Protein AF-A0A2M7RR89-F1 (afdb_monomer)

Solvent-accessible surface area (backbone atoms only — not comparable to full-atom values): 8177 Å² total; per-residue (Å²): 129,78,70,65,64,62,62,54,63,62,60,75,71,69,70,83,76,79,76,75,80,79,80,72,84,51,73,65,61,54,51,55,52,55,53,53,50,52,56,53,47,60,57,46,52,61,53,48,56,53,50,52,52,52,52,47,53,52,49,52,56,48,47,54,50,52,51,50,53,40,48,53,49,39,23,73,67,44,78,71,42,75,91,69,61,88,89,45,99,61,67,61,48,46,66,34,87,64,68,79,44,77,70,34,84,60,54,80,62,40,92,86,79,31,68,89,68,72,97,55,98,67,61,87,78,64,72,81,122

Structure (mmCIF, N/CA/C/O backbone):
data_AF-A0A2M7RR89-F1
#
_entry.id   AF-A0A2M7RR89-F1
#
loop_
_atom_site.group_PDB
_atom_site.id
_atom_site.type_symbol
_atom_site.label_atom_id
_atom_site.label_alt_id
_atom_site.label_comp_id
_atom_site.label_asym_id
_atom_site.label_entity_id
_atom_site.label_seq_id
_atom_site.pdbx_PDB_ins_cod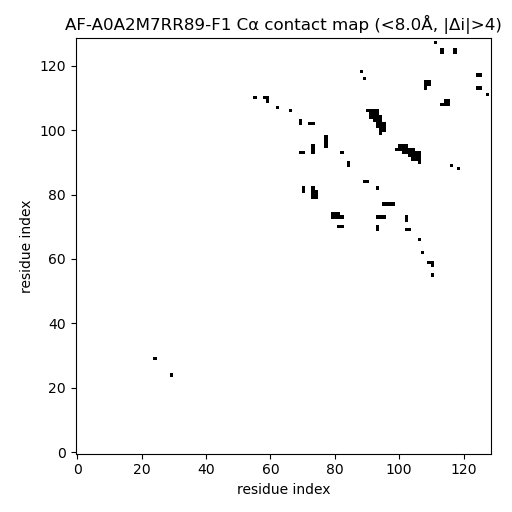e
_atom_site.Cartn_x
_atom_site.Cartn_y
_atom_site.Cartn_z
_atom_site.occupancy
_atom_site.B_iso_or_equiv
_atom_site.auth_seq_id
_atom_site.auth_comp_id
_atom_site.auth_asym_id
_atom_site.auth_atom_id
_atom_site.pdbx_PDB_model_num
ATOM 1 N N . MET A 1 1 ? 10.518 26.503 90.218 1.00 56.28 1 MET A N 1
ATOM 2 C CA . MET A 1 1 ? 10.934 26.282 88.807 1.00 56.28 1 MET A CA 1
ATOM 3 C C . MET A 1 1 ? 10.164 25.190 88.039 1.00 56.28 1 MET A C 1
ATOM 5 O O . MET A 1 1 ? 10.273 25.157 86.823 1.00 56.28 1 MET A O 1
ATOM 9 N N . LYS A 1 2 ? 9.337 24.339 88.676 1.00 55.97 2 LYS A N 1
ATOM 10 C CA . LYS A 1 2 ? 8.604 23.225 88.021 1.00 55.97 2 LYS A CA 1
ATOM 11 C C . LYS A 1 2 ? 7.307 23.597 87.266 1.00 55.97 2 LYS A C 1
ATOM 13 O O . LYS A 1 2 ? 6.707 22.726 86.652 1.00 55.97 2 LYS A O 1
ATOM 18 N N . PHE A 1 3 ? 6.880 24.864 87.276 1.00 57.44 3 PHE A N 1
ATOM 19 C CA . PHE A 1 3 ? 5.581 25.273 86.712 1.00 57.44 3 PHE A CA 1
ATOM 20 C C . PHE A 1 3 ? 5.614 25.716 85.234 1.00 57.44 3 PHE A C 1
ATOM 22 O O . PHE A 1 3 ? 4.614 25.566 84.540 1.00 57.44 3 PHE A O 1
ATOM 29 N N . ILE A 1 4 ? 6.753 26.190 84.712 1.00 59.25 4 ILE A N 1
ATOM 30 C CA . ILE A 1 4 ? 6.869 26.662 83.313 1.00 59.25 4 ILE A CA 1
ATOM 31 C C . ILE A 1 4 ? 7.113 25.507 82.328 1.00 59.25 4 ILE A C 1
ATOM 33 O O . ILE A 1 4 ? 6.544 25.487 81.238 1.00 59.25 4 ILE A O 1
ATOM 37 N N . PHE A 1 5 ? 7.868 24.481 82.733 1.00 56.75 5 PHE A N 1
ATOM 38 C CA . PHE A 1 5 ? 8.165 23.322 81.880 1.00 56.75 5 PHE A CA 1
ATOM 39 C C . PHE A 1 5 ? 6.920 22.510 81.490 1.00 56.75 5 PHE A C 1
ATOM 41 O O . PHE A 1 5 ? 6.854 21.976 80.383 1.00 56.75 5 PHE A O 1
ATOM 48 N N . ASN A 1 6 ? 5.900 22.450 82.353 1.00 54.44 6 ASN A N 1
ATOM 49 C CA . ASN A 1 6 ? 4.709 21.643 82.073 1.00 54.44 6 ASN A CA 1
ATOM 50 C C . ASN A 1 6 ? 3.730 22.322 81.095 1.00 54.44 6 ASN A C 1
ATOM 52 O O . ASN A 1 6 ? 2.969 21.637 80.417 1.00 54.44 6 ASN A O 1
ATOM 56 N N . LYS A 1 7 ? 3.772 23.659 80.976 1.00 56.31 7 LYS A N 1
ATOM 57 C CA . LYS A 1 7 ? 2.953 24.427 80.018 1.00 56.31 7 LYS A CA 1
ATOM 58 C C . LYS A 1 7 ? 3.503 24.366 78.586 1.00 56.31 7 LYS A C 1
ATOM 60 O O . LYS A 1 7 ? 2.718 24.412 77.648 1.00 56.31 7 LYS A O 1
ATOM 65 N N . LEU A 1 8 ? 4.815 24.193 78.409 1.00 54.38 8 LEU A N 1
ATOM 66 C CA . LEU A 1 8 ? 5.445 24.035 77.087 1.00 54.38 8 LEU A CA 1
ATOM 67 C C . LEU A 1 8 ? 5.304 22.613 76.521 1.00 54.38 8 LEU A C 1
ATOM 69 O O . LEU A 1 8 ? 5.114 22.451 75.316 1.00 54.38 8 LEU A O 1
ATOM 73 N N . LYS A 1 9 ? 5.282 21.581 77.379 1.00 55.62 9 LYS A N 1
ATOM 74 C CA . LYS A 1 9 ? 5.011 20.190 76.960 1.00 55.62 9 LYS A CA 1
ATOM 75 C C . LYS A 1 9 ? 3.608 20.014 76.356 1.00 55.62 9 LYS A C 1
ATOM 77 O O . LYS A 1 9 ? 3.401 19.121 75.540 1.00 55.62 9 LYS A O 1
ATOM 82 N N . ALA A 1 10 ? 2.662 20.879 76.728 1.00 58.47 10 ALA A N 1
ATOM 83 C CA . ALA A 1 10 ? 1.290 20.854 76.226 1.00 58.47 10 ALA A CA 1
ATOM 84 C C . ALA A 1 10 ? 1.139 21.421 74.801 1.00 58.47 10 ALA A C 1
ATOM 86 O O . ALA A 1 10 ? 0.162 21.103 74.130 1.00 58.47 10 ALA A O 1
ATOM 87 N N . ILE A 1 11 ? 2.090 22.233 74.319 1.00 57.00 11 ILE A N 1
ATOM 88 C CA . ILE A 1 11 ? 1.978 22.907 73.012 1.00 57.00 11 ILE A CA 1
ATOM 89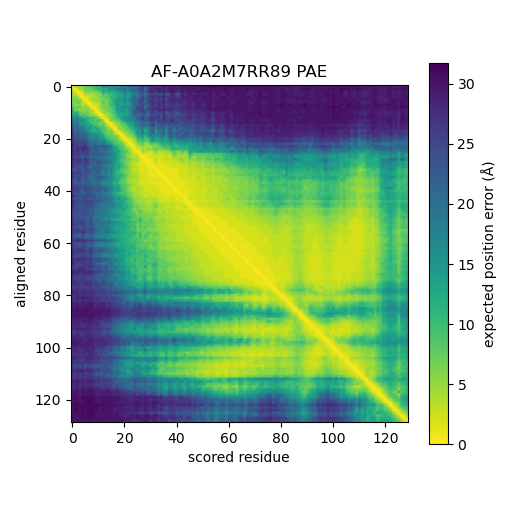 C C . ILE A 1 11 ? 2.625 22.080 71.888 1.00 57.00 11 ILE A C 1
ATOM 91 O O . ILE A 1 11 ? 2.133 22.090 70.764 1.00 57.00 11 ILE A O 1
ATOM 95 N N . ILE A 1 12 ? 3.663 21.289 72.183 1.00 58.44 12 ILE A N 1
ATOM 96 C CA . ILE A 1 12 ? 4.415 20.539 71.155 1.00 58.44 12 ILE A CA 1
ATOM 97 C C . ILE A 1 12 ? 3.644 19.310 70.622 1.00 58.44 12 ILE A C 1
ATOM 99 O O . ILE A 1 12 ? 3.930 18.839 69.527 1.00 58.44 12 ILE A O 1
ATOM 103 N N . HIS A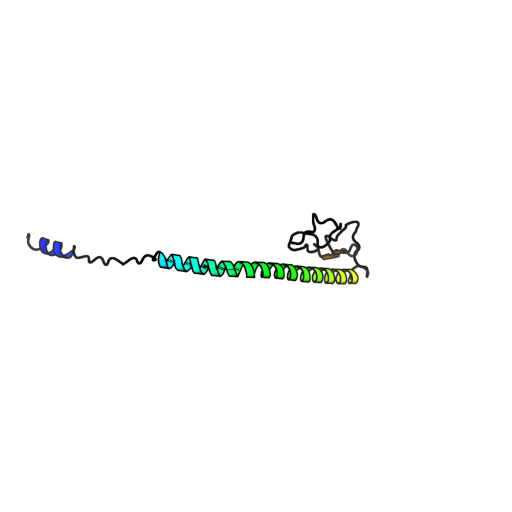 1 13 ? 2.616 18.818 71.324 1.00 57.94 13 HIS A N 1
ATOM 104 C CA . HIS A 1 13 ? 1.838 17.654 70.867 1.00 57.94 13 HIS A CA 1
ATOM 105 C C . HIS A 1 13 ? 0.589 17.978 70.035 1.00 57.94 13 HIS A C 1
ATOM 107 O O . HIS A 1 13 ? -0.044 17.057 69.524 1.00 57.94 13 HIS A O 1
ATOM 113 N N . SER A 1 14 ? 0.233 19.252 69.841 1.00 64.88 14 SER A N 1
ATOM 114 C CA . SER A 1 14 ? -0.948 19.614 69.039 1.00 64.88 14 SER A CA 1
ATOM 115 C C . SER A 1 14 ? -0.610 19.776 67.551 1.00 64.88 14 SER A C 1
ATOM 117 O O . SER A 1 14 ? -1.015 20.728 66.887 1.00 64.88 14 SER A O 1
ATOM 119 N N . GLY A 1 15 ? 0.165 18.838 67.004 1.00 62.56 15 GLY A N 1
ATOM 120 C CA . GLY A 1 15 ? 0.332 18.692 65.564 1.00 62.56 15 GLY A CA 1
ATOM 121 C C . GLY A 1 15 ? -0.910 18.023 64.982 1.00 62.56 15 GLY A C 1
ATOM 122 O O . GLY A 1 15 ? -0.959 16.799 64.881 1.00 62.56 15 GLY A O 1
ATOM 123 N N . LYS A 1 16 ? -1.931 18.803 64.602 1.00 63.62 16 LYS A N 1
ATOM 124 C CA . LYS A 1 16 ? -3.044 18.297 63.780 1.00 63.62 16 LYS A CA 1
ATOM 125 C C . LYS A 1 16 ? -2.490 17.870 62.414 1.00 63.62 16 LYS A C 1
ATOM 127 O O . LYS A 1 16 ? -2.396 18.671 61.490 1.00 63.62 16 LYS A O 1
ATOM 132 N N . SER A 1 17 ? -2.106 16.598 62.300 1.00 67.44 17 SER A N 1
ATOM 133 C CA . SER A 1 17 ? -1.811 15.945 61.024 1.00 67.44 17 SER A CA 1
ATOM 134 C C . SER A 1 17 ? -3.108 15.802 60.236 1.00 67.44 17 SER A C 1
ATOM 136 O O . SER A 1 17 ? -3.932 14.935 60.528 1.00 67.44 17 SER A O 1
ATOM 138 N N . TYR A 1 18 ? -3.300 16.651 59.231 1.00 63.69 18 TYR A N 1
ATOM 139 C CA . TYR A 1 18 ? -4.347 16.456 58.238 1.00 63.69 18 TYR A CA 1
ATOM 140 C C . TYR A 1 18 ? -3.963 15.243 57.387 1.00 63.69 18 TYR A C 1
ATOM 142 O O . TYR A 1 18 ? -3.149 15.337 56.472 1.00 63.69 18 TYR A O 1
ATOM 150 N N . LYS A 1 19 ? -4.516 14.074 57.729 1.00 67.56 19 LYS A N 1
ATOM 151 C CA . LYS A 1 19 ? -4.485 12.888 56.867 1.00 67.56 19 LYS A CA 1
ATOM 152 C C . LYS A 1 19 ? -5.108 13.281 55.526 1.00 67.56 19 LYS A C 1
ATOM 154 O O . LYS A 1 19 ? -6.320 13.470 55.444 1.00 67.56 19 LYS A O 1
ATOM 159 N N . SER A 1 20 ? -4.292 13.410 54.485 1.00 68.75 20 SER A N 1
ATOM 160 C CA . SER A 1 20 ? -4.788 13.472 53.116 1.00 68.75 20 SER A CA 1
ATOM 161 C C . SER A 1 20 ? -5.556 12.178 52.841 1.00 68.75 20 SER A C 1
ATOM 163 O O . SER A 1 20 ? -5.023 11.075 52.988 1.00 68.75 20 SER A O 1
ATOM 165 N N . LYS A 1 21 ? -6.846 12.289 52.503 1.00 70.56 21 LYS A N 1
ATOM 166 C CA . LYS A 1 21 ? -7.591 11.158 51.948 1.00 70.56 21 LYS A CA 1
ATOM 167 C C . LYS A 1 21 ? -6.939 10.827 50.613 1.00 70.56 21 LYS A C 1
ATOM 169 O O . LYS A 1 21 ? -7.138 11.539 49.637 1.00 70.56 21 LYS A O 1
ATOM 174 N N . VAL A 1 22 ? -6.149 9.763 50.582 1.00 69.00 22 VAL A N 1
ATOM 175 C CA . VAL A 1 22 ? -5.735 9.153 49.323 1.00 69.00 22 VAL A CA 1
ATOM 176 C C . VAL A 1 22 ? -6.992 8.503 48.747 1.00 69.00 22 VAL A C 1
ATOM 178 O O . VAL A 1 22 ? -7.455 7.490 49.268 1.00 69.00 22 VAL A O 1
ATOM 181 N N . SER A 1 23 ? -7.608 9.124 47.740 1.00 74.56 23 SER A N 1
ATOM 182 C CA . SER A 1 23 ? -8.670 8.484 46.963 1.00 74.56 23 SER A CA 1
ATOM 183 C C . SER A 1 23 ? -8.019 7.458 46.037 1.00 74.56 23 SER A C 1
ATOM 185 O O . SER A 1 23 ? -7.292 7.827 45.116 1.00 74.56 23 SER A O 1
ATOM 187 N N . GLY A 1 24 ? -8.233 6.174 46.313 1.00 77.19 24 GLY A N 1
ATOM 188 C CA . GLY A 1 24 ? -7.919 5.101 45.374 1.00 77.19 24 GLY A CA 1
ATOM 189 C C . GLY A 1 24 ? -9.008 4.983 44.308 1.00 77.19 24 GLY A C 1
ATOM 190 O O . GLY A 1 24 ? -10.163 5.309 44.576 1.00 77.19 24 GLY A O 1
ATOM 191 N N . PHE A 1 25 ? -8.636 4.503 43.122 1.00 78.00 25 PHE A N 1
ATOM 192 C CA . PHE A 1 25 ? -9.582 4.097 42.081 1.00 78.00 25 PHE A CA 1
ATOM 193 C C . PHE A 1 25 ? -10.517 3.003 42.611 1.00 78.00 25 PHE A C 1
ATOM 195 O O . PHE A 1 25 ? -10.067 2.048 43.254 1.00 78.00 25 PHE A O 1
ATOM 202 N N . SER A 1 26 ? -11.810 3.113 42.321 1.00 90.50 26 SER A N 1
ATOM 203 C CA . SER A 1 26 ? -12.756 2.024 42.563 1.00 90.50 26 SER A CA 1
ATOM 204 C C . SER A 1 26 ? -12.513 0.887 41.564 1.00 90.50 26 SER A C 1
ATOM 206 O O . SER A 1 26 ? -12.243 1.122 40.386 1.00 90.50 26 SER A O 1
ATOM 208 N N . LEU A 1 27 ? -12.667 -0.368 41.997 1.00 89.75 27 LEU A N 1
ATOM 209 C CA . LEU A 1 27 ? -12.606 -1.531 41.096 1.00 89.75 27 LEU A CA 1
ATOM 210 C C . LEU A 1 27 ? -13.618 -1.414 39.947 1.00 89.75 27 LEU A C 1
ATOM 212 O O . LEU A 1 27 ? -13.341 -1.831 38.825 1.00 89.75 27 LEU A O 1
ATOM 216 N N . LEU A 1 28 ? -14.772 -0.801 40.220 1.00 92.19 28 LEU A N 1
ATOM 217 C CA . LEU A 1 28 ? -15.814 -0.560 39.227 1.00 92.19 28 LEU A CA 1
ATOM 218 C C . LEU A 1 28 ? -15.389 0.483 38.186 1.00 92.19 28 LEU A C 1
ATOM 220 O O . LEU A 1 28 ? -15.700 0.331 37.006 1.00 92.19 28 LEU A O 1
ATOM 224 N N . GLU A 1 29 ? -14.648 1.511 38.604 1.00 90.38 29 GLU A N 1
ATOM 225 C CA . GLU A 1 29 ? -14.135 2.551 37.704 1.00 90.38 29 GLU A CA 1
ATOM 226 C C . GLU A 1 29 ? -13.119 1.973 36.718 1.00 90.38 29 GLU A C 1
ATOM 228 O O . GLU A 1 29 ? -13.166 2.283 35.531 1.00 90.38 29 GLU A O 1
ATOM 233 N N . LEU A 1 30 ? -12.242 1.074 37.169 1.00 91.81 30 LEU A N 1
ATOM 234 C CA . LEU A 1 30 ? -11.310 0.402 36.263 1.00 91.81 30 LEU A CA 1
ATOM 235 C C . LEU A 1 30 ? -12.033 -0.589 35.334 1.00 91.81 30 LEU A C 1
ATOM 237 O O . LEU A 1 30 ? -11.700 -0.686 34.152 1.00 91.81 30 LEU A O 1
ATOM 241 N N . LEU A 1 31 ? -13.047 -1.293 35.848 1.00 93.69 31 LEU A N 1
ATOM 242 C CA . LEU A 1 31 ? -13.801 -2.298 35.097 1.00 93.69 31 LEU A CA 1
ATOM 243 C C . LEU A 1 31 ? -14.589 -1.692 33.928 1.00 93.69 31 LEU A C 1
ATOM 245 O O . LEU A 1 31 ? -14.569 -2.239 32.823 1.00 93.69 31 LEU A O 1
ATOM 249 N N . VAL A 1 32 ? -15.241 -0.543 34.127 1.00 95.50 32 VAL A N 1
ATOM 250 C CA . VAL A 1 32 ? -15.966 0.115 33.030 1.00 95.50 32 VAL A CA 1
ATOM 251 C C . VAL A 1 32 ? -15.005 0.612 31.943 1.00 95.50 32 VAL A C 1
ATOM 253 O O . VAL A 1 32 ? -15.293 0.462 30.756 1.00 95.50 32 VAL A O 1
ATOM 256 N N . VAL A 1 33 ? -13.820 1.104 32.312 1.00 96.00 33 VAL A N 1
ATOM 257 C CA . VAL A 1 33 ? -12.830 1.624 31.354 1.00 96.00 33 VAL A CA 1
ATOM 258 C C . VAL A 1 33 ? -12.316 0.527 30.426 1.00 96.00 33 VAL A C 1
ATOM 260 O O . VAL A 1 33 ? -12.348 0.692 29.205 1.00 96.00 33 VAL A O 1
ATOM 263 N N . ILE A 1 34 ? -11.903 -0.619 30.974 1.00 96.56 34 ILE A N 1
ATOM 264 C CA . ILE A 1 34 ? -11.430 -1.735 30.142 1.00 96.56 34 ILE A CA 1
ATOM 265 C C . ILE A 1 34 ? -12.549 -2.295 29.257 1.00 96.56 34 ILE A C 1
ATOM 267 O O . ILE A 1 34 ? -12.279 -2.699 28.126 1.00 96.56 34 ILE A O 1
ATOM 271 N N . SER A 1 35 ? -13.805 -2.257 29.725 1.00 96.69 35 SER A N 1
ATOM 272 C CA . SER A 1 35 ? -14.952 -2.706 28.929 1.00 96.69 35 SER A CA 1
ATOM 273 C C . SER A 1 35 ? -15.173 -1.823 27.697 1.00 96.69 35 SER A C 1
ATOM 275 O O . SER A 1 35 ? -15.368 -2.338 26.597 1.00 96.69 35 SER A O 1
ATOM 277 N N . ILE A 1 36 ? -15.046 -0.500 27.845 1.00 96.88 36 ILE A N 1
ATOM 278 C CA . ILE A 1 36 ? -15.195 0.449 26.736 1.00 96.88 36 ILE A CA 1
ATOM 279 C C . ILE A 1 36 ? -14.016 0.318 25.763 1.00 96.88 36 ILE A C 1
ATOM 281 O O . ILE A 1 36 ? -14.230 0.264 24.551 1.00 96.88 36 ILE A O 1
ATOM 285 N N . ILE A 1 37 ? -12.781 0.199 26.268 1.00 97.44 37 ILE A N 1
ATOM 286 C CA . ILE A 1 37 ? -11.590 0.001 25.424 1.00 97.44 37 ILE A CA 1
ATOM 287 C C . ILE A 1 37 ? -11.720 -1.282 24.590 1.00 97.44 37 ILE A C 1
ATOM 289 O O . ILE A 1 37 ? -11.429 -1.256 23.396 1.00 97.44 37 ILE A O 1
ATOM 293 N N . ALA A 1 38 ? -12.208 -2.382 25.172 1.00 97.56 38 ALA A N 1
ATOM 294 C CA . ALA A 1 38 ? -12.395 -3.640 24.449 1.00 97.56 38 ALA A CA 1
ATOM 295 C C . ALA A 1 38 ? -13.371 -3.498 23.267 1.00 97.56 38 ALA A C 1
ATOM 297 O O . ALA A 1 38 ? -13.082 -3.978 22.168 1.00 97.56 38 ALA A O 1
ATOM 298 N N . VAL A 1 39 ? -14.488 -2.788 23.462 1.00 96.50 39 VAL A N 1
ATOM 299 C CA . VAL A 1 39 ? -15.465 -2.523 22.392 1.00 96.50 39 VAL A CA 1
ATOM 300 C C . VAL A 1 39 ? -14.860 -1.643 21.294 1.00 96.50 39 VAL A C 1
ATOM 302 O O . VAL A 1 39 ? -14.991 -1.962 20.110 1.00 96.50 39 VAL A O 1
ATOM 305 N N . LEU A 1 40 ? -14.150 -0.571 21.662 1.00 97.31 40 LEU A N 1
ATOM 306 C CA . LEU A 1 40 ? -13.501 0.319 20.691 1.00 97.31 40 LEU A CA 1
ATOM 307 C C . LEU A 1 40 ? -12.433 -0.411 19.864 1.00 97.31 40 LEU A C 1
ATOM 309 O O . LEU A 1 40 ? -12.365 -0.228 18.647 1.00 97.31 40 LEU A O 1
ATOM 313 N N . LEU A 1 41 ? -11.632 -1.271 20.497 1.00 97.38 41 LEU A N 1
ATOM 314 C CA . LEU A 1 41 ? -10.612 -2.066 19.812 1.00 97.38 41 LEU A CA 1
ATOM 315 C C . LEU A 1 41 ? -11.228 -3.088 18.855 1.00 97.38 41 LEU A C 1
ATOM 317 O O . LEU A 1 41 ? -10.752 -3.216 17.727 1.00 97.38 41 LEU A O 1
ATOM 321 N N . ALA A 1 42 ? -12.299 -3.776 19.259 1.00 95.38 42 ALA A N 1
ATOM 322 C CA . ALA A 1 42 ? -12.975 -4.749 18.403 1.00 95.38 42 ALA A CA 1
ATOM 323 C C . ALA A 1 42 ? -13.450 -4.117 17.080 1.00 95.38 42 ALA A C 1
ATOM 325 O O . ALA A 1 42 ? -13.212 -4.664 16.000 1.00 95.38 42 ALA A O 1
ATOM 326 N N . LEU A 1 43 ? -14.048 -2.924 17.149 1.00 95.00 43 LEU A N 1
ATOM 327 C CA . LEU A 1 43 ? -14.458 -2.169 15.961 1.00 95.00 43 LEU A CA 1
ATOM 328 C C . LEU A 1 43 ? -13.249 -1.623 15.181 1.00 95.00 43 LEU A C 1
ATOM 330 O O . LEU A 1 43 ? -13.231 -1.654 13.946 1.00 95.00 43 LEU A O 1
ATOM 334 N N . GLY A 1 44 ? -12.214 -1.171 15.894 1.00 96.00 44 GLY A N 1
ATOM 335 C CA . GLY A 1 44 ? -10.985 -0.639 15.309 1.00 96.00 44 GLY A CA 1
ATOM 336 C C . GLY A 1 44 ? -10.233 -1.650 14.440 1.00 96.00 44 GLY A C 1
ATOM 337 O O . GLY A 1 44 ? -9.818 -1.313 13.330 1.00 96.00 44 GLY A O 1
ATOM 338 N N . ILE A 1 45 ? -10.109 -2.904 14.885 1.00 95.31 45 ILE A N 1
ATOM 339 C CA . ILE A 1 45 ? -9.368 -3.953 14.161 1.00 95.31 45 ILE A CA 1
ATOM 340 C C . ILE A 1 45 ? -10.006 -4.252 12.795 1.00 95.31 45 ILE A C 1
ATOM 342 O O . ILE A 1 45 ? -9.301 -4.377 11.790 1.00 95.31 45 ILE A O 1
ATOM 346 N N . SER A 1 46 ? -11.336 -4.338 12.722 1.00 89.62 46 SER A N 1
ATOM 347 C CA . SER A 1 46 ? -12.044 -4.598 11.457 1.00 89.62 46 SER A CA 1
ATOM 348 C C . SER A 1 46 ? -11.807 -3.482 10.428 1.00 89.62 46 SER A C 1
ATOM 350 O O . SER A 1 46 ? -11.470 -3.739 9.264 1.00 89.62 46 SER A O 1
ATOM 352 N N . SER A 1 47 ? -11.882 -2.228 10.884 1.00 92.94 47 SER A N 1
ATOM 353 C CA . SER A 1 47 ? -11.588 -1.053 10.059 1.00 92.94 47 SER A CA 1
ATOM 354 C C . SER A 1 47 ? -10.126 -1.033 9.597 1.00 92.94 47 SER A C 1
ATOM 356 O O . SER A 1 47 ? -9.838 -0.835 8.412 1.00 92.94 47 SER A O 1
ATOM 358 N N . PHE A 1 48 ? -9.195 -1.338 10.503 1.00 93.56 48 PHE A N 1
ATOM 359 C CA . PHE A 1 48 ? -7.762 -1.357 10.225 1.00 93.56 48 PHE A CA 1
ATOM 360 C C . PHE A 1 48 ? -7.373 -2.396 9.164 1.00 93.56 48 PHE A C 1
ATOM 362 O O . PHE A 1 48 ? -6.614 -2.082 8.247 1.00 93.56 48 PHE A O 1
ATOM 369 N N . ASN A 1 49 ? -7.947 -3.602 9.210 1.00 91.38 49 ASN A N 1
ATOM 370 C CA . ASN A 1 49 ? -7.705 -4.634 8.193 1.00 91.38 49 ASN A CA 1
ATOM 371 C C . ASN A 1 49 ? -8.122 -4.178 6.784 1.00 91.38 49 ASN A C 1
ATOM 373 O O . ASN A 1 49 ? -7.411 -4.415 5.802 1.00 91.38 49 ASN A O 1
ATOM 377 N N . THR A 1 50 ? -9.260 -3.491 6.675 1.00 91.75 50 THR A N 1
ATOM 378 C CA . THR A 1 50 ? -9.734 -2.931 5.400 1.00 91.75 50 THR A CA 1
ATOM 379 C C . THR A 1 50 ? -8.840 -1.784 4.930 1.00 91.75 50 THR A C 1
ATOM 381 O O . THR A 1 50 ? -8.499 -1.712 3.748 1.00 91.75 50 THR A O 1
ATOM 384 N N . ALA A 1 51 ? -8.417 -0.910 5.845 1.00 93.25 51 ALA A N 1
ATOM 385 C CA . ALA A 1 51 ? -7.493 0.177 5.541 1.00 93.25 51 ALA A CA 1
ATOM 386 C C . ALA A 1 51 ? -6.144 -0.353 5.029 1.00 93.25 51 ALA A C 1
ATOM 388 O O . ALA A 1 51 ? -5.641 0.144 4.024 1.00 93.25 51 ALA A O 1
ATOM 389 N N . GLN A 1 52 ? -5.604 -1.414 5.636 1.00 93.75 52 GLN A N 1
ATOM 390 C CA . GLN A 1 52 ? -4.384 -2.058 5.151 1.00 93.75 52 GLN A CA 1
ATOM 391 C C . GLN A 1 52 ? -4.542 -2.644 3.743 1.00 93.75 52 GLN A C 1
ATOM 393 O O . GLN A 1 52 ? -3.640 -2.492 2.922 1.00 93.75 52 GLN A O 1
ATOM 398 N N . LYS A 1 53 ? -5.675 -3.296 3.437 1.00 91.06 53 LYS A N 1
ATOM 399 C CA . LYS A 1 53 ? -5.965 -3.787 2.074 1.00 91.06 53 LYS A CA 1
ATOM 400 C C . LYS A 1 53 ? -5.952 -2.634 1.067 1.00 91.06 53 LYS A C 1
ATOM 402 O O . LYS A 1 53 ? -5.206 -2.688 0.094 1.00 91.06 53 LYS A O 1
ATOM 407 N N . LYS A 1 54 ? -6.679 -1.553 1.365 1.00 92.44 54 LYS A N 1
ATOM 408 C CA . LYS A 1 54 ? -6.711 -0.343 0.527 1.00 92.44 54 LYS A CA 1
ATOM 409 C C . LYS A 1 54 ? -5.330 0.298 0.365 1.00 92.44 54 LYS A C 1
ATOM 411 O O . LYS A 1 54 ? -5.001 0.737 -0.730 1.00 92.44 54 LYS A O 1
ATOM 416 N N . ALA A 1 55 ? -4.520 0.336 1.423 1.00 94.00 55 ALA A N 1
ATOM 417 C CA . ALA A 1 55 ? -3.163 0.874 1.372 1.00 94.00 55 ALA A CA 1
ATOM 418 C C . ALA A 1 55 ? -2.255 0.047 0.449 1.00 94.00 55 ALA A C 1
ATOM 420 O O . ALA A 1 55 ? -1.511 0.620 -0.347 1.00 94.00 55 ALA A O 1
ATOM 421 N N . ARG A 1 56 ? -2.357 -1.289 0.497 1.00 92.06 56 ARG A N 1
ATOM 422 C CA . ARG A 1 56 ? -1.642 -2.169 -0.440 1.00 92.06 56 ARG A CA 1
ATOM 423 C C . ARG A 1 56 ? -2.090 -1.930 -1.875 1.00 92.06 56 ARG A C 1
ATOM 425 O O . ARG A 1 56 ? -1.243 -1.752 -2.738 1.00 92.06 56 ARG A O 1
ATOM 432 N N . ASP A 1 57 ? -3.391 -1.842 -2.130 1.00 92.06 57 ASP A N 1
ATOM 433 C CA . ASP A 1 57 ? -3.899 -1.585 -3.482 1.00 92.06 57 ASP A CA 1
ATOM 434 C C . ASP A 1 57 ? -3.485 -0.209 -4.014 1.00 92.06 57 ASP A C 1
ATOM 436 O O . ASP A 1 57 ? -3.150 -0.072 -5.190 1.00 92.06 57 ASP A O 1
ATOM 440 N N . ALA A 1 58 ? -3.457 0.811 -3.155 1.00 93.56 58 ALA A N 1
ATOM 441 C CA . ALA A 1 58 ? -2.940 2.128 -3.510 1.00 93.56 58 ALA A CA 1
ATOM 442 C C . ALA A 1 58 ? -1.447 2.068 -3.866 1.00 93.56 58 ALA A C 1
ATOM 444 O O . ALA A 1 58 ? -1.040 2.630 -4.881 1.00 93.56 58 ALA A O 1
ATOM 445 N N . LYS A 1 59 ? -0.646 1.337 -3.080 1.00 92.38 59 LYS A N 1
ATOM 446 C CA . LYS A 1 59 ? 0.776 1.120 -3.368 1.00 92.38 59 LYS A CA 1
ATOM 447 C C . LYS A 1 59 ? 0.974 0.417 -4.714 1.00 92.38 59 LYS A C 1
ATOM 449 O O . LYS A 1 59 ? 1.723 0.930 -5.532 1.00 92.38 59 LYS A O 1
ATOM 454 N N . ARG A 1 60 ? 0.221 -0.649 -4.998 1.00 90.81 60 ARG A N 1
ATOM 455 C CA . ARG A 1 60 ? 0.269 -1.362 -6.290 1.00 90.81 60 ARG A CA 1
ATOM 456 C C . ARG A 1 60 ? -0.047 -0.456 -7.476 1.00 90.81 60 ARG A C 1
ATOM 458 O O . ARG A 1 60 ? 0.638 -0.499 -8.490 1.00 90.81 60 ARG A O 1
ATOM 465 N N . LYS A 1 61 ? -1.078 0.386 -7.354 1.00 92.19 61 LYS A N 1
ATOM 466 C CA . LYS A 1 61 ? -1.441 1.357 -8.400 1.00 92.19 61 LYS A CA 1
ATOM 467 C C . LYS A 1 61 ? -0.318 2.360 -8.661 1.00 92.19 61 LYS A C 1
ATOM 469 O O . LYS A 1 61 ? -0.049 2.673 -9.817 1.00 92.19 61 LYS A O 1
ATOM 474 N N . ASN A 1 62 ? 0.325 2.844 -7.601 1.00 93.62 62 ASN A N 1
ATOM 475 C CA . ASN A 1 62 ? 1.459 3.753 -7.722 1.00 93.62 62 ASN A CA 1
ATOM 476 C C . ASN A 1 62 ? 2.666 3.049 -8.348 1.00 93.62 62 ASN A C 1
ATOM 478 O O . ASN A 1 62 ? 3.236 3.580 -9.287 1.00 93.62 62 ASN A O 1
ATOM 482 N N . ASP A 1 63 ? 2.975 1.823 -7.925 1.00 91.56 63 ASP A N 1
ATOM 483 C CA . ASP A 1 63 ? 4.090 1.045 -8.471 1.00 91.56 63 ASP A CA 1
ATOM 484 C C . ASP A 1 63 ? 3.934 0.804 -9.984 1.00 91.56 63 ASP A C 1
ATOM 486 O O . ASP A 1 63 ? 4.882 0.998 -10.742 1.00 91.56 63 ASP A O 1
ATOM 490 N N . VAL A 1 64 ? 2.728 0.459 -10.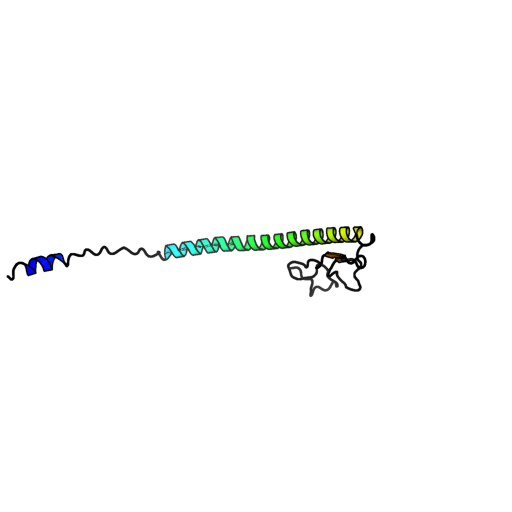456 1.00 90.19 64 VAL A N 1
ATOM 491 C CA . VAL A 1 64 ? 2.450 0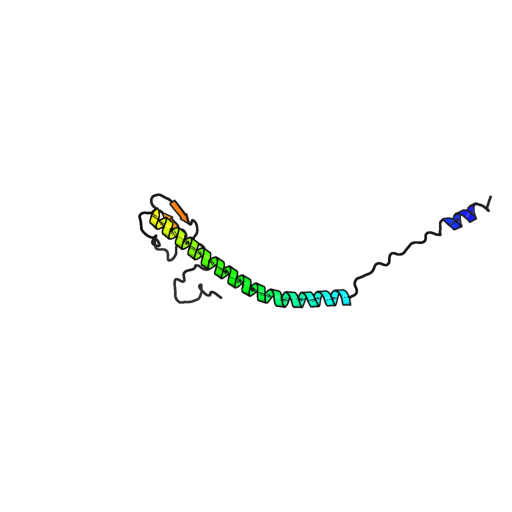.312 -11.900 1.00 90.19 64 VAL A CA 1
ATOM 492 C C . VAL A 1 64 ? 2.626 1.638 -12.641 1.00 90.19 64 VAL A C 1
ATOM 494 O O . VAL A 1 64 ? 3.164 1.660 -13.749 1.00 90.19 64 VAL A O 1
ATOM 497 N N . LYS A 1 65 ? 2.194 2.751 -12.040 1.00 94.00 65 LYS A N 1
ATOM 498 C CA . LYS A 1 65 ? 2.364 4.086 -12.624 1.00 94.00 65 LYS A CA 1
ATOM 499 C C . LYS A 1 65 ? 3.840 4.479 -12.712 1.00 94.00 65 LYS A C 1
ATOM 501 O O . LYS A 1 65 ? 4.260 4.997 -13.745 1.00 94.00 65 LYS A O 1
ATOM 506 N N . ASP A 1 66 ? 4.616 4.199 -11.672 1.00 93.31 66 ASP A N 1
ATOM 507 C CA . ASP A 1 66 ? 6.049 4.484 -11.621 1.00 93.31 66 ASP A CA 1
ATOM 508 C C . ASP A 1 66 ? 6.798 3.664 -12.680 1.00 93.31 66 ASP A C 1
ATOM 510 O O . ASP A 1 66 ? 7.623 4.206 -13.416 1.00 93.31 66 ASP A O 1
ATOM 514 N N . VAL A 1 67 ? 6.458 2.378 -12.829 1.00 90.94 67 VAL A N 1
ATOM 515 C CA . VAL A 1 67 ? 7.022 1.516 -13.881 1.00 90.94 67 VAL A CA 1
ATOM 516 C C . VAL A 1 67 ? 6.628 2.011 -15.271 1.00 90.94 67 VAL A C 1
ATOM 518 O O . VAL A 1 67 ? 7.493 2.119 -16.134 1.00 90.94 67 VAL A O 1
ATOM 521 N N . SER A 1 68 ? 5.361 2.367 -15.496 1.00 91.88 68 SER A N 1
ATOM 522 C CA . SER A 1 68 ? 4.916 2.937 -16.774 1.00 91.88 68 SER A CA 1
ATOM 523 C C . SER A 1 68 ? 5.701 4.203 -17.123 1.00 91.88 68 SER A C 1
ATOM 525 O O . SER A 1 68 ? 6.206 4.311 -18.236 1.00 91.88 68 SER A O 1
ATOM 527 N N . SER A 1 69 ? 5.880 5.119 -16.168 1.00 94.31 69 SER A N 1
ATOM 528 C CA . SER A 1 69 ? 6.668 6.336 -16.384 1.00 94.31 69 SER A CA 1
ATOM 529 C C . SER A 1 69 ? 8.137 6.030 -16.691 1.00 94.31 69 SER A C 1
ATOM 531 O O . SER A 1 69 ? 8.733 6.679 -17.548 1.00 94.31 69 SER A O 1
ATOM 533 N N . ALA A 1 70 ? 8.726 5.042 -16.015 1.00 92.06 70 ALA A N 1
ATOM 534 C CA . ALA A 1 70 ? 10.099 4.621 -16.270 1.00 92.06 70 ALA A CA 1
ATOM 535 C C . ALA A 1 70 ? 10.268 3.968 -17.650 1.00 92.06 70 ALA A C 1
ATOM 537 O O . ALA A 1 70 ? 11.288 4.177 -18.303 1.00 92.06 70 ALA A O 1
ATOM 538 N N . LEU A 1 71 ? 9.273 3.217 -18.129 1.00 90.75 71 LEU A N 1
ATOM 539 C CA . LEU A 1 71 ? 9.284 2.642 -19.477 1.00 90.75 71 LEU A CA 1
ATOM 540 C C . LEU A 1 71 ? 9.196 3.724 -20.560 1.00 90.75 71 LEU A C 1
ATOM 542 O O . LEU A 1 71 ? 9.934 3.657 -21.540 1.00 90.75 71 LEU A O 1
ATOM 546 N N . GLU A 1 72 ? 8.364 4.748 -20.367 1.00 92.94 72 GLU A N 1
ATOM 547 C CA . GLU A 1 72 ? 8.297 5.896 -21.285 1.00 92.94 72 GLU A CA 1
ATOM 548 C C . GLU A 1 72 ? 9.605 6.702 -21.297 1.00 92.94 72 GLU A C 1
ATOM 550 O O . GLU A 1 72 ? 10.099 7.118 -22.352 1.00 92.94 72 GLU A O 1
ATOM 555 N N . GLN A 1 73 ? 10.222 6.876 -20.124 1.00 92.31 73 GLN A N 1
ATOM 556 C CA . GLN A 1 73 ? 11.540 7.494 -20.025 1.00 92.31 73 GLN A CA 1
ATOM 557 C C . GLN A 1 73 ? 12.601 6.653 -20.744 1.00 92.31 73 GLN A C 1
ATOM 559 O O . GLN A 1 73 ? 13.419 7.215 -21.470 1.00 92.31 73 GLN A O 1
ATOM 564 N N . TYR A 1 74 ? 12.558 5.325 -20.597 1.00 91.50 74 TYR A N 1
ATOM 565 C CA . TYR A 1 74 ? 13.457 4.404 -21.294 1.00 91.50 74 TYR A CA 1
ATOM 566 C C . TYR A 1 74 ? 13.316 4.542 -22.805 1.00 91.50 74 TYR A C 1
ATOM 568 O O . TYR A 1 74 ? 14.310 4.749 -23.498 1.00 91.50 74 TYR A O 1
ATOM 576 N N . TYR A 1 75 ? 12.086 4.508 -23.311 1.00 91.12 75 TYR A N 1
ATOM 577 C CA . TYR A 1 75 ? 11.817 4.674 -24.734 1.00 91.12 75 TYR A CA 1
ATOM 578 C C . TYR A 1 75 ? 12.395 5.995 -25.269 1.00 91.12 75 TYR A C 1
ATOM 580 O O . TYR A 1 75 ? 13.026 6.028 -26.327 1.00 91.12 75 TYR A O 1
ATOM 588 N N . SER A 1 76 ? 12.244 7.077 -24.502 1.00 91.12 76 SER A N 1
ATOM 589 C CA . SER A 1 76 ? 12.713 8.411 -24.886 1.00 91.12 76 SER A CA 1
ATOM 590 C C . SER A 1 76 ? 14.240 8.540 -24.919 1.00 91.12 76 SER A C 1
ATOM 592 O O . SER A 1 76 ? 14.770 9.227 -25.790 1.00 91.12 76 SER A O 1
ATOM 594 N N . VAL A 1 77 ? 14.958 7.905 -23.984 1.00 90.12 77 VAL A N 1
ATOM 595 C CA . VAL A 1 77 ? 16.412 8.116 -23.812 1.00 90.12 77 VAL A CA 1
ATOM 596 C C . VAL A 1 77 ? 17.284 6.964 -24.322 1.00 90.12 77 VAL A C 1
ATOM 598 O O . VAL A 1 77 ? 18.498 7.132 -24.423 1.00 90.12 77 VAL A O 1
ATOM 601 N N . CYS A 1 78 ? 16.695 5.814 -24.674 1.00 88.12 78 CYS A N 1
ATOM 602 C CA . CYS A 1 78 ? 17.431 4.558 -24.909 1.00 88.12 78 CYS A CA 1
ATOM 603 C C . CYS A 1 78 ? 17.153 3.934 -26.278 1.00 88.12 78 CYS A C 1
ATOM 605 O O . CYS A 1 78 ? 17.200 2.718 -26.445 1.00 88.12 78 CYS A O 1
ATOM 607 N N . GLY A 1 79 ? 16.903 4.790 -27.271 1.00 84.00 79 GLY A N 1
ATOM 608 C CA . GLY A 1 79 ? 16.832 4.393 -28.677 1.00 84.00 79 GLY A CA 1
ATOM 609 C C . GLY A 1 79 ? 15.442 3.986 -29.162 1.00 84.00 79 GLY A C 1
ATOM 610 O O . GLY A 1 79 ? 15.356 3.216 -30.112 1.00 84.00 79 GLY A O 1
ATOM 611 N N . SER A 1 80 ? 14.368 4.494 -28.540 1.00 85.81 80 SER A N 1
ATOM 612 C CA . SER A 1 80 ? 12.981 4.277 -28.994 1.00 85.81 80 SER A CA 1
ATOM 613 C C . SER A 1 80 ? 12.579 2.802 -29.066 1.00 85.81 80 SER A C 1
ATOM 615 O O . SER A 1 80 ? 11.815 2.376 -29.930 1.00 85.81 80 SER A O 1
ATOM 617 N N . LEU A 1 81 ? 13.099 2.016 -28.130 1.00 85.12 81 LEU A N 1
ATOM 618 C CA . LEU A 1 81 ? 12.727 0.628 -27.904 1.00 85.12 81 LEU A CA 1
ATOM 619 C C . LEU A 1 81 ? 12.320 0.486 -26.445 1.00 85.12 81 LEU A C 1
ATOM 621 O O . LEU A 1 81 ? 12.835 1.198 -25.589 1.00 85.12 81 LEU A O 1
ATOM 625 N N . TYR A 1 82 ? 11.402 -0.429 -26.152 1.00 87.25 82 TYR A N 1
ATOM 626 C CA . TYR A 1 82 ? 11.129 -0.819 -24.772 1.00 87.25 82 TYR A CA 1
ATOM 627 C C . TYR A 1 82 ? 12.153 -1.867 -24.321 1.00 87.25 82 TYR A C 1
ATOM 629 O O . TYR A 1 82 ? 12.624 -2.654 -25.150 1.00 87.25 82 TYR A O 1
ATOM 637 N N . PRO A 1 83 ? 12.515 -1.898 -23.025 1.00 81.75 83 PRO A N 1
ATOM 638 C CA . PRO A 1 83 ? 13.460 -2.880 -22.524 1.00 81.75 83 PRO A CA 1
ATOM 639 C C . PRO A 1 83 ? 12.876 -4.278 -22.728 1.00 81.75 83 PRO A C 1
ATOM 641 O O . PRO A 1 83 ? 11.686 -4.495 -22.513 1.00 81.75 83 PRO A O 1
ATOM 644 N N . THR A 1 84 ? 13.716 -5.224 -23.140 1.00 77.75 84 THR A N 1
ATOM 645 C CA . THR A 1 84 ? 13.387 -6.652 -23.169 1.00 77.75 84 THR A CA 1
ATOM 646 C C . THR A 1 84 ? 14.060 -7.341 -21.988 1.00 77.75 84 THR A C 1
ATOM 648 O O . THR A 1 84 ? 15.202 -6.992 -21.670 1.00 77.75 84 THR A O 1
ATOM 651 N N . PRO A 1 85 ? 13.430 -8.332 -21.338 1.00 70.12 85 PRO A N 1
ATOM 652 C CA . PRO A 1 85 ? 14.065 -9.031 -20.234 1.00 70.12 85 PRO A CA 1
ATOM 653 C C . PRO A 1 85 ? 15.273 -9.793 -20.786 1.00 70.12 85 PRO A C 1
ATOM 655 O O . PRO A 1 85 ? 15.129 -10.594 -21.709 1.00 70.12 85 PRO A O 1
ATOM 658 N N . ALA A 1 86 ? 16.471 -9.542 -20.256 1.00 65.81 86 ALA A N 1
ATOM 659 C CA . ALA A 1 86 ? 17.706 -10.190 -20.703 1.00 65.81 86 ALA A CA 1
ATOM 660 C C . ALA A 1 86 ? 17.771 -11.655 -20.221 1.00 65.81 86 ALA A C 1
ATOM 662 O O . ALA A 1 86 ? 18.555 -11.999 -19.342 1.00 65.81 86 ALA A O 1
ATOM 663 N N . GLY A 1 87 ? 16.878 -12.509 -20.728 1.00 62.66 87 GLY A N 1
ATOM 664 C CA . GLY A 1 87 ? 16.758 -13.920 -20.336 1.00 62.66 87 GLY A CA 1
ATOM 665 C C . GLY A 1 87 ? 16.159 -14.164 -18.943 1.00 62.66 87 GLY A C 1
ATOM 666 O O . GLY A 1 87 ? 15.954 -15.314 -18.566 1.00 62.66 87 GLY A O 1
ATOM 667 N N . ALA A 1 88 ? 15.852 -13.109 -18.183 1.00 63.56 88 ALA A N 1
ATOM 668 C CA . ALA A 1 88 ? 15.140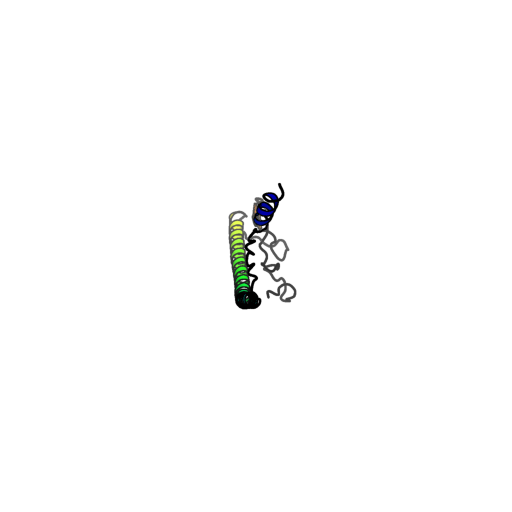 -13.195 -16.912 1.00 63.56 88 ALA A CA 1
ATOM 669 C C . ALA A 1 88 ? 13.619 -13.184 -17.126 1.00 63.56 88 ALA A C 1
ATOM 671 O O . ALA A 1 88 ? 13.112 -12.503 -18.009 1.00 63.56 88 ALA A O 1
ATOM 672 N N . SER A 1 89 ? 12.867 -13.872 -16.267 1.00 66.44 89 SER A N 1
ATOM 673 C CA . SER A 1 89 ? 11.397 -13.841 -16.309 1.00 66.44 89 SER A CA 1
ATOM 674 C C . SER A 1 89 ? 10.795 -12.520 -15.800 1.00 66.44 89 SER A C 1
ATOM 676 O O . SER A 1 89 ? 9.582 -12.346 -15.858 1.00 66.44 89 SER A O 1
ATOM 678 N N . PHE A 1 90 ? 11.614 -11.610 -15.256 1.00 70.94 90 PHE A N 1
ATOM 679 C CA . PHE A 1 90 ? 11.192 -10.319 -14.710 1.00 70.94 90 PHE A CA 1
ATOM 680 C C . PHE A 1 90 ? 12.333 -9.290 -14.722 1.00 70.94 90 PHE A C 1
ATOM 682 O O . PHE A 1 90 ? 13.510 -9.648 -14.754 1.00 70.94 90 PHE A O 1
ATOM 689 N N . TYR A 1 91 ? 11.973 -8.006 -14.655 1.00 75.81 91 TYR A N 1
ATOM 690 C CA . TYR A 1 91 ? 12.920 -6.899 -14.521 1.00 75.81 91 TYR A CA 1
ATOM 691 C C . TYR A 1 91 ? 13.246 -6.656 -13.047 1.00 75.81 91 TYR A C 1
ATOM 693 O O . TYR A 1 91 ? 12.346 -6.457 -12.234 1.00 75.81 91 TYR A O 1
ATOM 701 N N . THR A 1 92 ? 14.530 -6.655 -12.699 1.00 80.69 92 THR A N 1
ATOM 702 C CA . THR A 1 92 ? 15.018 -6.216 -11.381 1.00 80.69 92 THR A CA 1
ATOM 703 C C . THR A 1 92 ? 15.302 -4.719 -11.361 1.00 80.69 92 THR A C 1
ATOM 705 O O . THR A 1 92 ? 15.154 -4.080 -10.325 1.00 80.69 92 THR A O 1
ATOM 708 N N . SER A 1 93 ? 15.658 -4.154 -12.512 1.00 86.00 93 SER A N 1
ATOM 709 C CA . SER A 1 93 ? 15.933 -2.739 -12.732 1.00 86.00 93 SER A CA 1
ATOM 710 C C . SER A 1 93 ? 15.615 -2.361 -14.182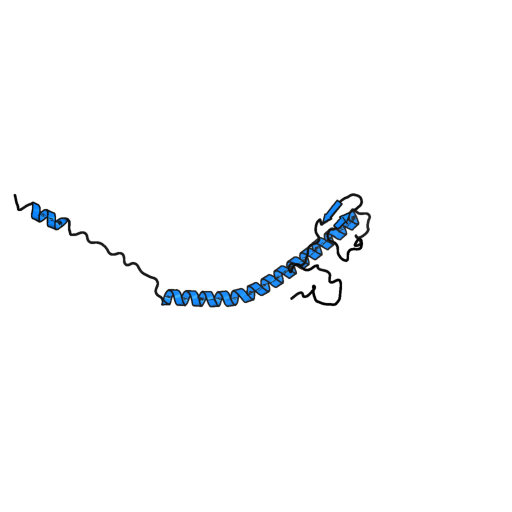 1.00 86.00 93 SER A C 1
ATOM 712 O O . SER A 1 93 ? 15.502 -3.224 -15.057 1.00 86.00 93 SER A O 1
ATOM 714 N N . ILE A 1 94 ? 15.459 -1.063 -14.431 1.00 88.38 94 ILE A N 1
ATOM 715 C CA . ILE A 1 94 ? 15.281 -0.484 -15.764 1.00 88.38 94 ILE A CA 1
ATOM 716 C C . ILE A 1 94 ? 16.491 0.410 -16.019 1.00 88.38 94 ILE A C 1
ATOM 718 O O . ILE A 1 94 ? 16.612 1.501 -15.453 1.00 88.38 94 ILE A O 1
ATOM 722 N N . VAL A 1 95 ? 17.414 -0.091 -16.839 1.00 89.06 95 VAL A N 1
ATOM 723 C CA . VAL A 1 95 ? 18.690 0.560 -17.145 1.00 89.06 95 VAL A CA 1
ATOM 724 C C . VAL A 1 95 ? 18.964 0.518 -18.635 1.00 89.06 95 VAL A C 1
ATOM 726 O O . VAL A 1 95 ? 18.679 -0.471 -19.309 1.00 89.06 95 VAL A O 1
ATOM 729 N N . CYS A 1 96 ? 19.563 1.582 -19.139 1.00 86.81 96 CYS A N 1
ATOM 730 C CA . CYS A 1 96 ? 19.953 1.688 -20.531 1.00 86.81 96 CYS A CA 1
ATOM 731 C C . CYS A 1 96 ? 21.404 1.278 -20.693 1.00 86.81 96 CYS A C 1
ATOM 733 O O . CYS A 1 96 ? 22.257 1.699 -19.918 1.00 86.81 96 CYS A O 1
ATOM 735 N N . GLY A 1 97 ? 21.677 0.429 -21.683 1.00 82.06 97 GLY A N 1
ATOM 736 C CA . GLY A 1 97 ? 23.034 -0.050 -21.944 1.00 82.06 97 GLY A CA 1
ATOM 737 C C . GLY A 1 97 ? 23.919 0.995 -22.624 1.00 82.06 97 GLY A C 1
ATOM 738 O O . GLY A 1 97 ? 25.137 0.938 -22.496 1.00 82.06 97 GLY A O 1
ATOM 739 N N . SER A 1 98 ? 23.333 1.937 -23.370 1.00 80.38 98 SER A N 1
ATOM 740 C CA . SER A 1 98 ? 24.055 3.000 -24.079 1.00 80.38 98 SER A CA 1
ATOM 741 C C . SER A 1 98 ? 23.098 4.144 -24.457 1.00 80.38 98 SER A C 1
ATOM 743 O O . SER A 1 98 ? 22.185 3.900 -25.244 1.00 80.38 98 SER A O 1
ATOM 745 N N . PRO A 1 99 ? 23.290 5.375 -23.942 1.00 79.94 99 PRO A N 1
ATOM 746 C CA . PRO A 1 99 ? 24.174 5.727 -22.825 1.00 79.94 99 PRO A CA 1
ATOM 747 C C . PRO A 1 99 ? 23.766 5.010 -21.524 1.00 79.94 99 PRO A C 1
ATOM 749 O O . PRO A 1 99 ? 22.598 4.677 -21.327 1.00 79.94 99 PRO A O 1
ATOM 752 N N . SER A 1 100 ? 24.734 4.770 -20.635 1.00 85.88 100 SER A N 1
ATOM 753 C CA . SER A 1 100 ? 24.528 4.070 -19.360 1.00 85.88 100 SER A CA 1
ATOM 754 C C . SER A 1 100 ? 23.718 4.917 -18.375 1.00 85.88 100 SER A C 1
ATOM 756 O O . SER A 1 100 ? 24.283 5.681 -17.594 1.00 85.88 100 SER A O 1
ATOM 758 N N . ILE A 1 101 ? 22.391 4.800 -18.418 1.00 87.00 101 ILE A N 1
ATOM 759 C CA . ILE A 1 101 ? 21.460 5.575 -17.585 1.00 87.00 101 ILE A CA 1
ATOM 760 C C . ILE A 1 101 ? 20.620 4.613 -16.746 1.00 87.00 101 ILE A C 1
ATOM 762 O O . ILE A 1 101 ? 19.955 3.729 -17.284 1.00 87.00 101 ILE A O 1
ATOM 766 N N . SER A 1 102 ? 20.630 4.802 -15.423 1.00 89.62 102 SER A N 1
ATOM 767 C CA . SER A 1 102 ? 19.699 4.115 -14.522 1.00 89.62 102 SER A CA 1
ATOM 768 C C . SER A 1 102 ? 18.414 4.922 -14.415 1.00 89.62 102 SER A C 1
ATOM 770 O O . SER A 1 102 ? 18.431 6.047 -13.919 1.00 89.62 102 SER A O 1
ATOM 772 N N . ILE A 1 103 ? 17.311 4.356 -14.898 1.00 90.38 103 ILE A N 1
ATOM 773 C CA . ILE A 1 103 ? 15.990 4.994 -14.865 1.00 90.38 103 ILE A CA 1
ATOM 774 C C . ILE A 1 103 ? 15.234 4.542 -13.621 1.00 90.38 103 ILE A C 1
ATOM 776 O O . ILE A 1 103 ? 14.611 5.341 -12.928 1.00 90.38 103 ILE A O 1
ATOM 780 N N . MET A 1 104 ? 15.337 3.253 -13.306 1.00 89.75 104 MET A N 1
ATOM 781 C CA . MET A 1 104 ? 14.782 2.669 -12.096 1.00 89.75 104 MET A CA 1
ATOM 782 C C . MET A 1 104 ? 15.754 1.618 -11.568 1.00 89.75 104 MET A C 1
ATOM 784 O O . MET A 1 104 ? 15.914 0.556 -12.166 1.00 89.75 104 MET A O 1
ATOM 788 N N . SER A 1 105 ? 16.406 1.906 -10.441 1.00 84.94 105 SER A N 1
ATOM 789 C CA . SER A 1 105 ? 17.433 1.021 -9.869 1.00 84.94 105 SER A CA 1
ATOM 790 C C . SER A 1 105 ? 16.864 -0.277 -9.291 1.00 84.94 105 SER A C 1
ATOM 792 O O . SER A 1 105 ? 17.563 -1.286 -9.276 1.00 84.94 105 SER A O 1
ATOM 794 N N . THR A 1 106 ? 15.602 -0.258 -8.857 1.00 86.88 106 THR A N 1
ATOM 795 C CA . THR A 1 106 ? 14.888 -1.433 -8.351 1.00 86.88 106 THR A CA 1
ATOM 796 C C . THR A 1 106 ? 13.434 -1.349 -8.783 1.00 86.88 106 THR A C 1
ATOM 798 O O . THR A 1 106 ? 12.750 -0.386 -8.435 1.00 86.88 106 THR A O 1
ATOM 801 N N . VAL A 1 107 ? 12.949 -2.344 -9.522 1.00 85.50 107 VAL A N 1
ATOM 802 C CA . VAL A 1 107 ? 11.520 -2.444 -9.836 1.00 85.50 107 VAL A CA 1
ATOM 803 C C . VAL A 1 107 ? 10.753 -2.752 -8.545 1.00 85.50 107 VAL A C 1
ATOM 805 O O . VAL A 1 107 ? 11.151 -3.670 -7.820 1.00 85.50 107 VAL A O 1
ATOM 808 N N . PRO A 1 108 ? 9.682 -2.003 -8.219 1.00 85.81 108 PRO A N 1
ATOM 809 C CA . PRO A 1 108 ? 8.891 -2.264 -7.025 1.00 85.81 108 PRO A CA 1
ATOM 810 C C . PRO A 1 108 ? 8.371 -3.706 -6.996 1.00 85.81 108 PRO A C 1
ATOM 812 O O . PRO A 1 108 ? 7.928 -4.243 -8.011 1.00 85.81 108 PRO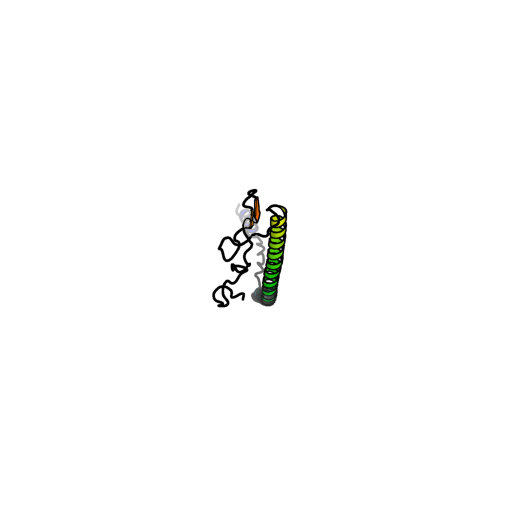 A O 1
ATOM 815 N N . SER A 1 109 ? 8.397 -4.325 -5.820 1.00 84.44 109 SER A N 1
ATOM 816 C CA . SER A 1 109 ? 7.772 -5.621 -5.554 1.00 84.44 109 SER A CA 1
ATOM 817 C C . SER A 1 109 ? 6.414 -5.437 -4.876 1.00 84.44 109 SER A C 1
ATOM 819 O O . SER A 1 109 ? 6.139 -4.385 -4.292 1.00 84.44 109 SER A O 1
ATOM 821 N N . ASP A 1 110 ? 5.547 -6.452 -4.943 1.00 83.94 110 ASP A N 1
ATOM 822 C CA . ASP A 1 110 ? 4.256 -6.393 -4.260 1.00 83.94 110 ASP A CA 1
ATOM 823 C C . ASP A 1 110 ? 4.468 -6.192 -2.747 1.00 83.94 110 ASP A C 1
ATOM 825 O O . ASP A 1 110 ? 5.361 -6.818 -2.166 1.00 83.94 110 ASP A O 1
ATOM 829 N N . PRO A 1 111 ? 3.627 -5.396 -2.060 1.00 84.88 111 PRO A N 1
ATOM 830 C CA . PRO A 1 111 ? 3.722 -5.191 -0.614 1.00 84.88 111 PRO A CA 1
ATOM 831 C C . PRO A 1 111 ? 3.649 -6.469 0.240 1.00 84.88 111 PRO A C 1
ATOM 833 O O . PRO A 1 111 ? 3.954 -6.417 1.430 1.00 84.88 111 PRO A O 1
ATOM 836 N N . ARG A 1 112 ? 3.232 -7.612 -0.325 1.00 82.62 112 ARG A N 1
ATOM 837 C CA . ARG A 1 112 ? 3.309 -8.940 0.309 1.00 82.62 112 ARG A CA 1
ATOM 838 C C . ARG A 1 112 ? 4.613 -9.697 -0.005 1.00 82.62 112 ARG A C 1
ATOM 840 O O . ARG A 1 112 ? 4.658 -10.904 0.206 1.00 82.62 112 ARG A O 1
ATOM 847 N N . ALA A 1 113 ? 5.653 -9.012 -0.485 1.00 68.62 113 ALA A N 1
ATOM 848 C CA . ALA A 1 113 ? 6.969 -9.565 -0.828 1.00 68.62 113 ALA A CA 1
ATOM 849 C C . ALA A 1 113 ? 6.948 -10.638 -1.936 1.00 68.62 113 ALA A C 1
ATOM 851 O O . ALA A 1 113 ? 7.804 -11.519 -1.974 1.00 68.62 113 ALA A O 1
ATOM 852 N N . THR A 1 114 ? 5.987 -10.548 -2.859 1.00 67.88 114 THR A N 1
ATOM 853 C CA . THR A 1 114 ? 5.918 -11.402 -4.058 1.00 67.88 114 THR A CA 1
ATOM 854 C C . THR A 1 114 ? 6.224 -10.572 -5.312 1.00 67.88 114 THR A C 1
ATOM 856 O O . THR A 1 114 ? 5.960 -9.366 -5.328 1.00 67.88 114 THR A O 1
ATOM 859 N N . PRO A 1 115 ? 6.822 -11.151 -6.368 1.00 67.88 115 PRO A N 1
ATOM 860 C CA . PRO A 1 115 ? 6.934 -10.464 -7.650 1.00 67.88 115 PRO A CA 1
ATOM 861 C C . PRO A 1 115 ? 5.537 -10.189 -8.223 1.00 67.88 115 PRO A C 1
ATOM 863 O O . PRO A 1 115 ? 4.639 -11.015 -8.084 1.00 67.88 115 PRO A O 1
ATOM 866 N N . TYR A 1 116 ? 5.363 -9.075 -8.939 1.00 69.81 116 TYR A N 1
ATOM 867 C CA . TYR A 1 116 ? 4.114 -8.778 -9.659 1.00 69.81 116 TYR A CA 1
ATOM 868 C C . TYR A 1 116 ? 3.802 -9.773 -10.797 1.00 69.81 116 TYR A C 1
ATOM 870 O O . TYR A 1 116 ? 2.713 -9.737 -11.366 1.00 69.81 116 TYR A O 1
ATOM 878 N N . PHE A 1 117 ? 4.745 -10.661 -11.130 1.00 63.69 117 PHE A N 1
ATOM 879 C CA . PHE A 1 117 ? 4.630 -11.670 -12.176 1.00 63.69 117 PHE A CA 1
ATOM 880 C C . PHE A 1 117 ? 4.642 -13.092 -11.603 1.00 63.69 117 PHE A C 1
ATOM 882 O O . PHE A 1 117 ? 5.479 -13.430 -10.765 1.00 63.69 117 PHE A O 1
ATOM 889 N N . CYS A 1 118 ? 3.757 -13.940 -12.130 1.00 59.03 118 CYS A N 1
ATOM 890 C CA . CYS A 1 118 ? 3.680 -15.363 -11.816 1.00 59.03 118 CYS A CA 1
ATOM 891 C C . CYS A 1 118 ? 4.161 -16.183 -13.015 1.00 59.03 118 CYS A C 1
ATOM 893 O O . CYS A 1 118 ? 3.438 -16.274 -14.006 1.00 59.03 118 CYS A O 1
ATOM 895 N N . PRO A 1 119 ? 5.358 -16.791 -12.948 1.00 58.28 119 PRO A N 1
ATOM 896 C CA . PRO A 1 119 ? 5.929 -17.519 -14.079 1.00 58.28 119 PRO A CA 1
ATOM 897 C C . PRO A 1 119 ? 5.214 -18.837 -14.403 1.00 58.28 119 PRO A C 1
ATOM 899 O O . PRO A 1 119 ? 5.453 -19.395 -15.470 1.00 58.28 119 PRO A O 1
ATOM 902 N N . THR A 1 120 ? 4.340 -19.350 -13.530 1.00 55.56 120 THR A N 1
ATOM 903 C CA . THR A 1 120 ? 3.565 -20.572 -13.785 1.00 55.56 120 THR A CA 1
ATOM 904 C C . THR A 1 120 ? 2.138 -20.463 -13.235 1.00 55.56 120 THR A C 1
ATOM 906 O O . THR A 1 120 ? 1.903 -19.749 -12.259 1.00 55.56 120 THR A O 1
ATOM 909 N N . PRO A 1 121 ? 1.169 -21.199 -13.815 1.00 57.94 121 PRO A N 1
ATOM 910 C CA . PRO A 1 121 ? -0.208 -21.257 -13.317 1.00 57.94 121 PRO A CA 1
ATOM 911 C C . PRO A 1 121 ? -0.354 -22.024 -11.988 1.00 57.94 121 PRO A C 1
ATOM 913 O O . PRO A 1 121 ? -1.471 -22.177 -11.501 1.00 57.94 121 PRO A O 1
ATOM 916 N N . VAL A 1 122 ? 0.739 -22.530 -11.396 1.00 55.34 122 VAL A N 1
ATOM 917 C CA . VAL A 1 122 ? 0.696 -23.330 -10.165 1.00 55.34 122 VAL A CA 1
ATOM 918 C C . VAL A 1 122 ? 1.094 -22.460 -8.975 1.00 55.34 122 VAL A C 1
ATOM 920 O O . VAL A 1 122 ? 2.180 -21.894 -8.894 1.00 55.34 122 VAL A O 1
ATOM 923 N N . SER A 1 123 ? 0.148 -22.342 -8.056 1.00 55.28 123 SER A N 1
ATOM 924 C CA . SER A 1 123 ? -0.054 -21.262 -7.094 1.00 55.28 123 SER A CA 1
ATOM 925 C C . SER A 1 123 ? 0.883 -21.213 -5.883 1.00 55.28 123 SER A C 1
ATOM 927 O O . SER A 1 123 ? 0.552 -20.540 -4.908 1.00 55.28 123 SER A O 1
ATOM 929 N N . THR A 1 124 ? 2.029 -21.892 -5.868 1.00 54.41 124 THR A N 1
ATOM 930 C CA . THR A 1 124 ? 2.813 -21.993 -4.620 1.00 54.41 124 THR A CA 1
ATOM 931 C C . THR A 1 124 ? 3.474 -20.677 -4.199 1.00 54.41 124 THR A C 1
ATOM 933 O O . THR A 1 124 ? 3.634 -20.459 -3.004 1.00 54.41 124 THR A O 1
ATOM 936 N N . ASN A 1 125 ? 3.754 -19.757 -5.134 1.00 52.41 125 ASN A N 1
ATOM 937 C CA . ASN A 1 125 ? 4.408 -18.466 -4.839 1.00 52.41 125 ASN A CA 1
ATOM 938 C C . ASN A 1 125 ? 3.583 -17.219 -5.211 1.00 52.41 125 ASN A C 1
ATOM 940 O O . ASN A 1 125 ? 4.059 -16.098 -5.062 1.00 52.41 125 ASN A O 1
ATOM 944 N N . CYS A 1 126 ? 2.346 -17.409 -5.673 1.00 57.69 126 CYS A N 1
ATOM 945 C CA . CYS A 1 126 ? 1.452 -16.336 -6.123 1.00 57.69 126 CYS A CA 1
ATOM 946 C C . CYS A 1 126 ? 0.122 -16.294 -5.371 1.00 57.69 126 CYS A C 1
ATOM 948 O O . CYS A 1 126 ? -0.857 -15.729 -5.853 1.00 57.69 126 CYS A O 1
ATOM 950 N N . SER A 1 127 ? 0.072 -16.897 -4.183 1.00 50.53 127 SER A N 1
ATOM 951 C CA . SER A 1 127 ? -1.091 -16.818 -3.305 1.00 50.53 127 SER A CA 1
ATOM 952 C C . SER A 1 127 ? -1.189 -15.418 -2.693 1.00 50.53 127 SER A C 1
ATOM 954 O O . SER A 1 127 ? -0.813 -15.176 -1.543 1.00 50.53 127 SER A O 1
ATOM 956 N N . SER A 1 128 ? -1.708 -14.479 -3.476 1.00 48.03 128 SER A N 1
ATOM 957 C CA . SER A 1 128 ? -2.228 -13.202 -3.009 1.00 48.03 128 SER A CA 1
ATOM 958 C C . SER A 1 128 ? -3.503 -13.447 -2.196 1.00 48.03 128 SER A C 1
ATOM 960 O O . SER A 1 128 ? -4.620 -13.343 -2.692 1.00 48.03 128 SER A O 1
ATOM 962 N N . GLY A 1 129 ? -3.325 -13.795 -0.919 1.00 43.53 129 GLY A N 1
ATOM 963 C CA . GLY A 1 129 ? -4.395 -13.658 0.074 1.00 43.53 129 GLY A CA 1
ATOM 964 C C . GLY A 1 129 ? -4.799 -12.203 0.310 1.00 43.53 1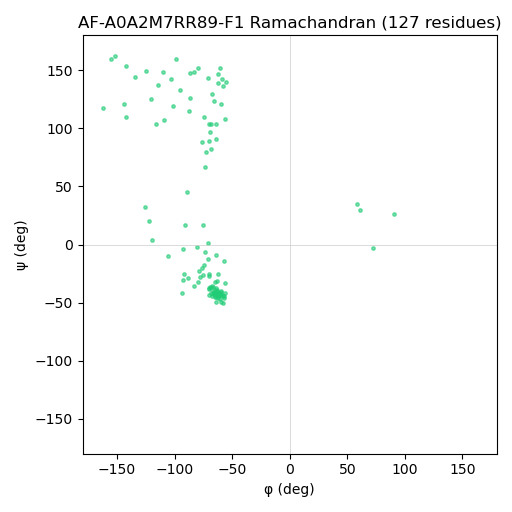29 GLY A C 1
ATOM 965 O O . GLY A 1 129 ? -4.009 -11.272 0.011 1.00 43.53 129 GLY A O 1
#

Secondary structure (DSSP, 8-state):
-TTHHHHHHTTTT----------PPPHHHHHHHHHHHHHHHHHHHHHHHHHHHHHHHHHHHHHHHHHHHHHHHHHHHTTS-PPPPSSSSS-S-EEEETTEEEEESSPPPPTTS--S--SSSSTTS----

Mean predicted aligned error: 13.74 Å

Foldseek 3Di:
DPPPVVVVVVPVPPPPPPPDPPDDDDPVNVVVVVVVVVVVVVVVVVVVVVVVVVVLVVVVVVLVVLVVVLQVVCCVPAPNDGDDPPPDPDDQFRFHPVPTDGSGNGRDARPVRARPDDPDPDCPRPPPD

Radius of gyration: 36.58 Å; Cα contacts (8 Å, |Δi|>4): 67; chains: 1; bounding box: 40×50×118 Å

Organism: NCBI:txid1974574

pLDDT: mean 79.52, std 15.1, range [43.53, 97.56]

InterPro domains:
  IPR000983 General secretion pathway protein G-type pilin [PR00813] (24-49)
  IPR000983 General secretion pathway protein G-type pilin [PR00813] (60-78)
  IPR012902 Prokaryotic N-terminal methylation site [PF07963] (20-43)
  IPR012902 Prokaryotic N-terminal methylation site [PS00409] (23-43)
  IPR012902 Prokaryotic N-terminal methylation site [TIGR02532] (23-44)
  IPR045584 Pilin-like [SSF54523] (25-99)

Sequence (129 aa):
MKFIFNKLKAIIHSGKSYKSKVSGFSLLELLVVISIIAVLLALGISSFNTAQKKARDAKRKNDVKDVSSALEQYYSVCGSLYPTPAGASFYTSIVCGSPSISIMSTVPSDPRATPYFCPTPVSTNCSSG